Protein AF-A0AAW8AJI3-F1 (afdb_monomer_lite)

pLDDT: mean 93.91, std 4.71, range [70.06, 98.69]

Structure (mmCIF, N/CA/C/O backbone):
data_AF-A0AAW8AJI3-F1
#
_entry.id   AF-A0AAW8AJI3-F1
#
loop_
_atom_site.group_PDB
_atom_site.id
_atom_site.type_symbol
_atom_site.label_atom_id
_atom_site.label_alt_id
_atom_site.label_comp_id
_atom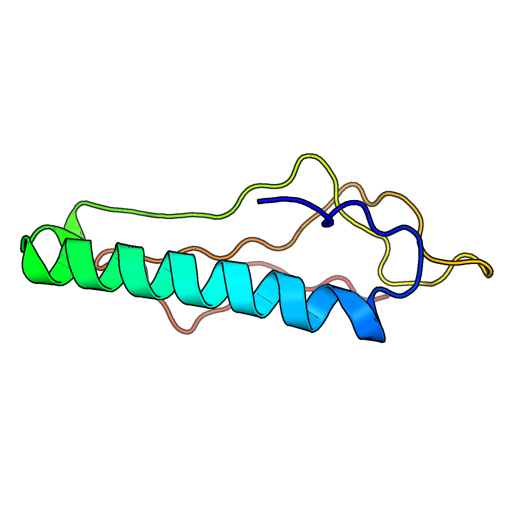_site.label_asym_id
_atom_site.label_entity_id
_atom_site.label_seq_id
_atom_site.pdbx_PDB_ins_code
_atom_site.Cartn_x
_atom_site.Cartn_y
_atom_site.Cartn_z
_atom_site.occupancy
_atom_site.B_iso_or_equiv
_atom_site.auth_seq_id
_atom_site.auth_comp_id
_atom_site.auth_asym_id
_atom_site.auth_atom_id
_atom_site.pdbx_PDB_model_num
ATOM 1 N N . ILE A 1 1 ? -5.053 8.682 -5.670 1.00 70.06 1 ILE A N 1
ATOM 2 C CA . ILE A 1 1 ? -3.656 8.197 -5.565 1.00 70.06 1 ILE A CA 1
ATOM 3 C C . ILE A 1 1 ? -3.291 7.546 -6.902 1.00 70.06 1 ILE A C 1
ATOM 5 O O . ILE A 1 1 ? -4.201 7.031 -7.540 1.00 70.06 1 ILE A O 1
ATOM 9 N N . GLY A 1 2 ? -2.046 7.621 -7.375 1.00 87.88 2 GLY A N 1
ATOM 10 C CA . GLY A 1 2 ? -1.652 7.091 -8.690 1.00 87.88 2 GLY A CA 1
ATOM 11 C C . GLY A 1 2 ? -0.141 6.868 -8.791 1.00 87.88 2 GLY A C 1
ATOM 12 O O . GLY A 1 2 ? 0.581 7.258 -7.879 1.00 87.88 2 GLY A O 1
ATOM 13 N N . GLY A 1 3 ? 0.316 6.243 -9.883 1.00 93.31 3 GLY A N 1
ATOM 14 C CA . GLY A 1 3 ? 1.739 5.960 -10.136 1.00 93.31 3 GLY A CA 1
ATOM 15 C C . GLY A 1 3 ? 2.203 4.531 -9.821 1.00 93.31 3 GLY A C 1
ATOM 16 O O . GLY A 1 3 ? 3.395 4.274 -9.865 1.00 93.31 3 GLY A O 1
ATOM 17 N N . PHE A 1 4 ? 1.292 3.604 -9.508 1.00 93.62 4 PHE A N 1
ATOM 18 C CA . PHE A 1 4 ? 1.633 2.232 -9.091 1.00 93.62 4 PHE A CA 1
ATOM 19 C C . PHE A 1 4 ? 1.901 1.261 -10.247 1.00 93.62 4 PHE A C 1
ATOM 21 O O . PHE A 1 4 ? 2.478 0.198 -10.027 1.00 93.62 4 PHE A O 1
ATOM 28 N N . ASP A 1 5 ? 1.507 1.618 -11.471 1.00 93.69 5 ASP A N 1
ATOM 29 C CA . ASP A 1 5 ? 1.781 0.820 -12.666 1.00 93.69 5 ASP A CA 1
ATOM 30 C C . ASP A 1 5 ? 3.211 1.067 -13.175 1.00 93.69 5 ASP A C 1
ATOM 32 O O . ASP A 1 5 ? 3.443 1.721 -14.190 1.00 93.69 5 ASP A O 1
ATOM 36 N N . LEU A 1 6 ? 4.189 0.605 -12.396 1.00 93.88 6 LEU A N 1
ATOM 37 C CA . LEU A 1 6 ? 5.605 0.728 -12.722 1.00 93.88 6 LEU A CA 1
ATOM 38 C C . LEU A 1 6 ? 6.078 -0.518 -13.469 1.00 93.88 6 LEU A C 1
ATOM 40 O O . LEU A 1 6 ? 6.095 -1.609 -12.899 1.00 93.88 6 LEU A O 1
ATOM 44 N N . HIS A 1 7 ? 6.498 -0.349 -14.723 1.00 95.69 7 HIS A N 1
ATOM 45 C CA . HIS A 1 7 ? 7.276 -1.368 -15.436 1.00 95.69 7 HIS A CA 1
ATOM 46 C C . HIS A 1 7 ? 8.727 -1.402 -14.937 1.00 95.69 7 HIS A C 1
ATOM 48 O O . HIS A 1 7 ? 9.265 -2.471 -14.639 1.00 95.69 7 HIS A O 1
ATOM 54 N N . ASP A 1 8 ? 9.284 -0.201 -14.752 1.00 95.50 8 ASP A N 1
ATOM 55 C CA . ASP A 1 8 ? 10.665 0.085 -14.381 1.00 95.50 8 ASP A CA 1
ATOM 56 C C . ASP A 1 8 ? 10.769 0.901 -13.103 1.00 95.50 8 ASP A C 1
ATOM 58 O O . ASP A 1 8 ? 9.791 1.454 -12.601 1.00 95.50 8 ASP A O 1
ATOM 62 N N . ASN A 1 9 ? 12.000 1.044 -12.607 1.00 93.94 9 ASN A N 1
ATOM 63 C CA . ASN A 1 9 ? 12.320 1.940 -11.497 1.00 93.94 9 ASN A CA 1
ATOM 64 C C . ASN A 1 9 ? 11.554 1.610 -10.202 1.00 93.94 9 ASN A C 1
ATOM 66 O O . ASN A 1 9 ? 11.426 2.467 -9.327 1.00 93.9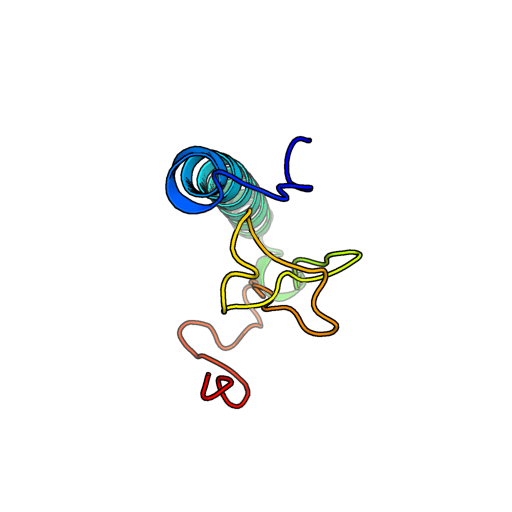4 9 ASN A O 1
ATOM 70 N N . LEU A 1 10 ? 11.081 0.365 -10.035 1.00 92.38 10 LEU A N 1
ATOM 71 C CA . LEU A 1 10 ? 10.364 -0.057 -8.828 1.00 92.38 10 LEU A CA 1
ATOM 72 C C . LEU A 1 10 ? 11.188 0.238 -7.568 1.00 92.38 10 LEU A C 1
ATOM 74 O O . LEU A 1 10 ? 10.656 0.758 -6.597 1.00 92.38 10 LEU A O 1
ATOM 78 N N . VAL A 1 11 ? 12.496 -0.025 -7.592 1.00 91.75 11 VAL A N 1
ATOM 79 C CA . VAL A 1 11 ? 13.377 0.186 -6.430 1.00 91.75 11 VAL A CA 1
ATOM 80 C C . VAL A 1 11 ? 13.471 1.661 -6.024 1.00 91.75 11 VAL A C 1
ATOM 82 O O . VAL A 1 11 ? 13.615 1.955 -4.841 1.00 91.75 11 VAL A O 1
ATOM 85 N N . THR A 1 12 ? 13.380 2.597 -6.972 1.00 95.75 12 THR A N 1
ATOM 86 C CA . THR A 1 12 ? 13.554 4.031 -6.695 1.00 95.75 12 THR A CA 1
ATOM 87 C C . THR A 1 12 ? 12.231 4.755 -6.462 1.00 95.75 12 THR A C 1
ATOM 89 O O . THR A 1 12 ? 12.174 5.645 -5.617 1.00 95.75 12 THR A O 1
ATOM 92 N N . GLN A 1 13 ? 11.161 4.379 -7.167 1.00 96.06 13 GLN A N 1
ATOM 93 C CA . GLN A 1 13 ? 9.872 5.079 -7.111 1.00 96.06 13 GLN A CA 1
ATOM 94 C C . GLN A 1 13 ? 8.867 4.415 -6.164 1.00 96.06 13 GLN A C 1
ATOM 96 O O . GLN A 1 13 ? 8.150 5.102 -5.434 1.00 96.06 13 GLN A O 1
ATOM 101 N N . HIS A 1 14 ? 8.823 3.080 -6.131 1.00 94.50 14 HIS A N 1
ATOM 102 C CA . HIS A 1 14 ? 7.808 2.352 -5.371 1.00 94.50 14 HIS A CA 1
ATOM 103 C C . HIS A 1 14 ? 7.879 2.581 -3.849 1.00 94.50 14 HIS A C 1
ATOM 105 O O . HIS A 1 14 ? 6.811 2.672 -3.243 1.00 94.50 14 HIS A O 1
ATOM 111 N N . PRO A 1 15 ? 9.057 2.762 -3.205 1.00 96.38 15 PRO A N 1
ATOM 112 C CA . PRO A 1 15 ? 9.111 3.059 -1.774 1.00 96.38 15 PRO A CA 1
ATOM 113 C C . PRO A 1 15 ? 8.304 4.299 -1.378 1.00 96.38 15 PRO A C 1
ATOM 115 O O . PRO A 1 15 ? 7.565 4.253 -0.401 1.00 96.38 15 PRO A O 1
ATOM 118 N N . GLY A 1 16 ? 8.376 5.385 -2.158 1.00 97.25 16 GLY A N 1
ATOM 119 C CA . GLY A 1 16 ? 7.610 6.604 -1.876 1.00 97.25 16 GLY A CA 1
ATOM 120 C C . GLY A 1 16 ? 6.099 6.391 -1.997 1.00 97.25 16 GLY A C 1
ATOM 121 O O . GLY A 1 16 ? 5.327 6.880 -1.172 1.00 97.25 16 GLY A O 1
ATOM 122 N N . LEU A 1 17 ? 5.676 5.603 -2.987 1.00 96.06 17 LEU A N 1
ATOM 123 C CA . LEU A 1 17 ? 4.272 5.236 -3.171 1.00 96.06 17 LEU A CA 1
ATOM 124 C C . LEU A 1 17 ? 3.759 4.357 -2.021 1.00 96.06 17 LEU A C 1
ATOM 126 O O . LEU A 1 17 ? 2.656 4.579 -1.522 1.00 96.06 17 LEU A O 1
ATOM 130 N N . LEU A 1 18 ? 4.564 3.393 -1.563 1.00 95.62 18 LEU A N 1
ATOM 131 C CA . LEU A 1 18 ? 4.224 2.540 -0.423 1.00 95.62 18 LEU A CA 1
ATOM 132 C C . LEU A 1 18 ? 4.190 3.320 0.895 1.00 95.62 18 LEU A C 1
ATOM 134 O O . LEU A 1 18 ? 3.332 3.029 1.724 1.00 95.62 18 LEU A O 1
ATOM 138 N N . THR A 1 19 ? 5.031 4.343 1.075 1.00 96.94 19 THR A N 1
ATOM 139 C CA . THR A 1 19 ? 4.917 5.272 2.212 1.00 96.94 19 THR A CA 1
ATOM 140 C C . THR A 1 19 ? 3.574 5.998 2.199 1.00 96.94 19 THR A C 1
ATOM 142 O O . THR A 1 19 ? 2.892 6.031 3.217 1.00 96.94 19 THR A O 1
ATOM 145 N N . ALA A 1 20 ? 3.124 6.498 1.044 1.00 96.50 20 ALA A N 1
ATOM 146 C CA . ALA A 1 20 ? 1.814 7.146 0.950 1.00 96.50 20 ALA A CA 1
ATOM 147 C C . ALA A 1 20 ? 0.656 6.185 1.294 1.00 96.50 20 ALA A C 1
ATOM 149 O O . ALA A 1 20 ? -0.305 6.582 1.955 1.00 96.50 20 ALA A O 1
ATOM 150 N N . VAL A 1 21 ? 0.750 4.913 0.883 1.00 95.75 21 VAL A N 1
ATOM 151 C CA . VAL A 1 21 ? -0.212 3.869 1.280 1.00 95.75 21 VAL A CA 1
ATOM 152 C C . VAL A 1 21 ? -0.143 3.606 2.786 1.00 95.75 21 VAL A C 1
ATOM 154 O O . VAL A 1 21 ? -1.185 3.551 3.435 1.00 95.75 21 VAL A O 1
ATOM 157 N N . ASN A 1 22 ? 1.059 3.478 3.352 1.00 96.62 22 ASN A N 1
ATOM 158 C CA . ASN A 1 22 ? 1.271 3.289 4.785 1.00 96.62 22 ASN A CA 1
ATOM 159 C C . ASN A 1 22 ? 0.620 4.407 5.605 1.00 96.62 22 ASN A C 1
ATOM 161 O O . ASN A 1 22 ? -0.146 4.122 6.523 1.00 96.62 22 ASN A O 1
ATOM 165 N N . ASP A 1 23 ? 0.877 5.663 5.250 1.00 97.38 23 ASP A N 1
ATOM 166 C CA . ASP A 1 23 ? 0.387 6.817 6.000 1.00 97.38 23 ASP A CA 1
ATOM 167 C C . ASP A 1 23 ? -1.144 6.902 5.947 1.00 97.38 23 ASP A C 1
ATOM 169 O O . ASP A 1 23 ? -1.795 7.159 6.964 1.00 97.38 23 ASP A O 1
ATOM 173 N N . ALA A 1 24 ? -1.739 6.596 4.788 1.00 96.75 24 ALA A N 1
ATOM 174 C CA . ALA A 1 24 ? -3.188 6.521 4.635 1.00 96.75 24 ALA A CA 1
ATOM 175 C C . ALA A 1 24 ? -3.807 5.394 5.481 1.00 96.75 24 ALA A C 1
ATOM 177 O O . ALA A 1 24 ? -4.804 5.619 6.169 1.00 96.75 24 ALA A O 1
ATOM 178 N N . LEU A 1 25 ? -3.215 4.193 5.471 1.00 97.25 25 LEU A N 1
ATOM 179 C CA . LEU A 1 25 ? -3.694 3.059 6.269 1.00 97.25 25 LEU A CA 1
ATOM 180 C C . LEU A 1 25 ? -3.558 3.326 7.773 1.00 97.25 25 LEU A C 1
ATOM 182 O O . LEU A 1 25 ? -4.479 3.030 8.533 1.00 97.25 25 LEU A O 1
ATOM 186 N N . ALA A 1 26 ? -2.437 3.912 8.199 1.00 97.31 26 ALA A N 1
ATOM 187 C CA . ALA A 1 26 ? -2.192 4.275 9.590 1.00 97.31 26 ALA A CA 1
ATOM 188 C C . ALA A 1 26 ? -3.192 5.333 10.077 1.00 97.31 26 ALA A C 1
ATOM 190 O O . ALA A 1 26 ? -3.787 5.171 11.143 1.00 97.31 26 ALA A O 1
ATOM 191 N N . SER A 1 27 ? -3.426 6.377 9.275 1.00 98.31 27 SER A N 1
ATOM 192 C CA . SER A 1 27 ? -4.413 7.416 9.576 1.00 98.31 27 SER A CA 1
ATOM 193 C C . SER A 1 27 ? -5.830 6.844 9.667 1.00 98.31 27 SER A C 1
ATOM 195 O O . SER A 1 27 ? -6.536 7.110 10.640 1.00 98.31 27 SER A O 1
ATOM 197 N N . PHE A 1 28 ? -6.228 6.000 8.710 1.00 97.81 28 PHE A N 1
ATOM 198 C CA . PHE A 1 28 ? -7.540 5.358 8.735 1.00 97.81 28 PHE A CA 1
ATOM 199 C C . PHE A 1 28 ? -7.717 4.474 9.973 1.00 97.81 28 PHE A C 1
ATOM 201 O O . PHE A 1 28 ? -8.727 4.576 10.667 1.00 97.81 28 PHE A O 1
ATOM 208 N N . TYR A 1 29 ? -6.719 3.653 10.306 1.00 98.00 29 TYR A N 1
ATOM 209 C CA . TYR A 1 29 ? -6.765 2.825 11.506 1.00 98.00 29 TYR A CA 1
ATOM 210 C C . TYR A 1 29 ? -6.886 3.662 12.783 1.00 98.00 29 TYR A C 1
ATOM 212 O O . TYR A 1 29 ? -7.744 3.366 13.615 1.00 98.00 29 TYR A O 1
ATOM 220 N N . ALA A 1 30 ? -6.092 4.729 12.920 1.00 98.56 30 ALA A N 1
ATOM 221 C CA . ALA A 1 30 ? -6.171 5.635 14.064 1.00 98.56 30 ALA A CA 1
ATOM 222 C C . ALA A 1 30 ? -7.584 6.220 14.232 1.00 98.56 30 ALA A C 1
ATOM 224 O O . ALA A 1 30 ? -8.111 6.220 15.342 1.00 98.56 30 ALA A O 1
ATOM 225 N N . ALA A 1 31 ? -8.241 6.602 13.133 1.00 98.69 31 ALA A N 1
ATOM 226 C CA . ALA A 1 31 ? -9.628 7.061 13.169 1.00 98.69 31 ALA A CA 1
ATOM 227 C C . ALA A 1 31 ? -10.598 5.967 13.656 1.00 98.69 31 ALA A C 1
ATOM 229 O O . ALA A 1 31 ? -11.491 6.240 14.455 1.00 98.69 31 ALA A O 1
ATOM 230 N N . THR A 1 32 ? -10.419 4.703 13.244 1.00 98.50 32 THR A N 1
ATOM 231 C CA . THR A 1 32 ? -11.260 3.605 13.767 1.00 98.50 32 THR A CA 1
ATOM 232 C C . THR A 1 32 ? -11.073 3.379 15.269 1.00 98.50 32 THR A C 1
ATOM 234 O O . THR A 1 32 ? -12.024 2.998 15.954 1.00 98.50 32 THR A O 1
ATOM 237 N N . VAL A 1 33 ? -9.864 3.622 15.790 1.00 98.44 33 VAL A N 1
ATOM 238 C CA . VAL A 1 33 ? -9.562 3.556 17.226 1.00 98.44 33 VAL A CA 1
ATOM 239 C C . VAL A 1 33 ? -10.236 4.710 17.963 1.00 98.44 33 VAL A C 1
ATOM 241 O O . VAL A 1 33 ? -10.911 4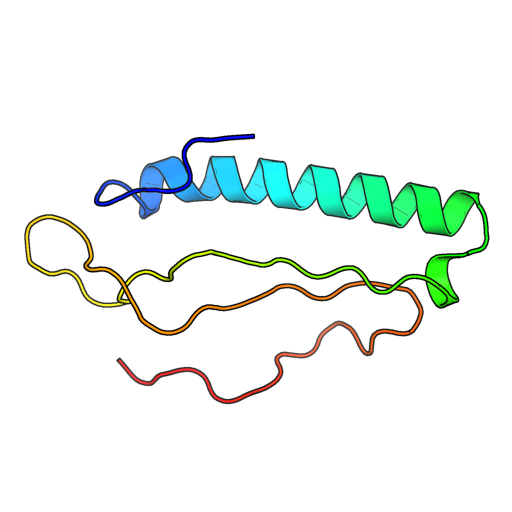.463 18.959 1.00 98.44 33 VAL A O 1
ATOM 244 N N . GLU A 1 34 ? -10.114 5.938 17.456 1.00 98.69 34 GLU A N 1
ATOM 245 C CA . GLU A 1 34 ? -10.752 7.135 18.023 1.00 98.69 34 GLU A CA 1
ATOM 246 C C . GLU A 1 34 ? -12.277 6.989 18.113 1.00 98.69 34 GLU A C 1
ATOM 248 O O . GLU A 1 34 ? -12.883 7.309 19.132 1.00 98.69 34 GLU A O 1
ATOM 253 N N . LEU A 1 35 ? -12.893 6.418 17.076 1.00 98.56 35 LEU A N 1
ATOM 254 C CA . LEU A 1 35 ? -14.330 6.147 17.031 1.00 98.56 35 LEU A CA 1
ATOM 255 C C . LEU A 1 35 ? -14.762 4.942 17.888 1.00 98.56 35 LEU A C 1
ATOM 257 O O . LEU A 1 35 ? -15.956 4.666 17.993 1.00 98.56 35 LEU A O 1
ATOM 261 N N . GLY A 1 36 ? -13.826 4.188 18.475 1.00 98.44 36 GLY A N 1
ATOM 262 C CA . GLY A 1 36 ? -14.124 2.998 19.279 1.00 98.44 36 GLY A CA 1
ATOM 263 C C . GLY A 1 36 ? -14.613 1.786 18.472 1.00 98.44 36 GLY A C 1
ATOM 264 O O . GLY A 1 36 ? -15.177 0.854 19.045 1.00 98.44 36 GLY A O 1
ATOM 265 N N . VAL A 1 37 ? -14.394 1.767 17.152 1.00 98.50 37 VAL A N 1
ATOM 266 C CA . VAL A 1 37 ? -14.885 0.720 16.230 1.00 98.50 37 VAL A CA 1
ATOM 267 C C . VAL A 1 37 ? -13.772 -0.125 15.609 1.00 98.50 37 VAL A C 1
ATOM 269 O O . VAL A 1 37 ? -14.045 -0.955 14.749 1.00 98.50 37 VAL A O 1
ATOM 272 N N . ALA A 1 38 ? -12.518 0.023 16.042 1.00 98.00 38 ALA A N 1
ATOM 273 C CA . ALA A 1 38 ? -11.376 -0.700 15.467 1.00 98.00 38 ALA A CA 1
ATOM 274 C C . ALA A 1 38 ? -11.565 -2.231 15.399 1.00 98.00 38 ALA A C 1
ATOM 276 O O . ALA A 1 38 ? -11.117 -2.866 14.448 1.00 98.00 38 ALA A O 1
ATOM 277 N N . ASN A 1 39 ? -12.275 -2.833 16.362 1.00 98.06 39 ASN A N 1
ATOM 278 C CA . ASN A 1 39 ? -12.572 -4.277 16.379 1.00 98.06 39 ASN A CA 1
ATOM 279 C C . ASN A 1 39 ? -13.674 -4.706 15.391 1.00 98.06 39 ASN A C 1
ATOM 281 O O . ASN A 1 39 ? -13.920 -5.896 15.230 1.00 98.06 39 ASN A O 1
ATOM 285 N N . GLN A 1 40 ? -14.355 -3.754 14.756 1.00 98.19 40 GLN A N 1
ATOM 286 C CA . GLN A 1 40 ? -15.466 -3.980 13.824 1.00 98.19 40 GLN A CA 1
ATOM 287 C C . GLN A 1 40 ? -15.051 -3.728 12.368 1.00 98.19 40 GLN A C 1
ATOM 289 O O . GLN A 1 40 ? -15.831 -3.979 11.453 1.00 98.19 40 GLN A O 1
ATOM 294 N N . VAL A 1 41 ? -13.829 -3.239 12.142 1.00 97.38 41 VAL A N 1
ATOM 295 C CA . VAL A 1 41 ? -13.317 -2.887 10.816 1.00 97.38 41 VAL A CA 1
ATOM 296 C C . VAL A 1 41 ? -12.139 -3.789 10.466 1.00 97.38 41 VAL A C 1
ATOM 298 O O . VAL A 1 41 ? -11.171 -3.894 11.216 1.00 97.38 41 VAL A O 1
ATOM 301 N N . THR A 1 42 ? -12.213 -4.421 9.294 1.00 97.12 42 THR A N 1
ATOM 302 C CA . THR A 1 42 ? -11.084 -5.111 8.659 1.00 97.12 42 THR A CA 1
ATOM 303 C C . THR A 1 42 ? -10.760 -4.390 7.361 1.00 97.12 42 THR A C 1
ATOM 305 O O . THR A 1 42 ? -11.580 -4.361 6.447 1.00 97.12 42 THR A O 1
ATOM 308 N N . THR A 1 43 ? -9.571 -3.803 7.283 1.00 97.12 43 THR A N 1
ATOM 309 C CA . THR A 1 43 ? -9.074 -3.124 6.081 1.00 97.12 43 THR A CA 1
ATOM 310 C C . THR A 1 43 ? -8.076 -4.027 5.382 1.00 97.12 43 THR A C 1
ATOM 312 O O . THR A 1 43 ? -7.262 -4.673 6.044 1.00 97.12 43 THR A O 1
ATOM 315 N N . PHE A 1 44 ? -8.102 -4.054 4.055 1.00 96.44 44 PHE A N 1
ATOM 316 C CA . PHE A 1 44 ? -7.130 -4.782 3.253 1.00 96.44 44 PHE A CA 1
ATOM 317 C C . PHE A 1 44 ? -6.771 -3.999 1.990 1.00 96.44 44 PHE A C 1
ATOM 319 O O . PHE A 1 44 ? -7.573 -3.204 1.500 1.00 96.44 44 PHE A O 1
ATOM 326 N N . THR A 1 45 ? -5.568 -4.217 1.462 1.00 95.38 45 THR A N 1
ATOM 327 C CA . THR A 1 45 ? -5.193 -3.705 0.138 1.00 95.38 45 THR A CA 1
ATOM 328 C C . THR A 1 45 ? -5.650 -4.663 -0.959 1.00 95.38 45 THR A C 1
ATOM 330 O O . THR A 1 45 ? -5.723 -5.871 -0.753 1.00 95.38 45 THR A O 1
ATOM 333 N N . ALA A 1 46 ? -5.913 -4.130 -2.149 1.00 92.69 46 ALA A N 1
ATOM 334 C CA . ALA A 1 46 ? -6.177 -4.890 -3.366 1.00 92.69 46 ALA A CA 1
ATOM 335 C C . ALA A 1 46 ? -5.373 -4.275 -4.521 1.00 92.69 46 ALA A C 1
ATOM 337 O O . ALA A 1 46 ? -5.004 -3.103 -4.456 1.00 92.69 46 ALA A O 1
ATOM 338 N N . SER A 1 47 ? -5.069 -5.076 -5.540 1.00 91.94 47 SER A N 1
ATOM 339 C CA . SER A 1 47 ? -4.334 -4.650 -6.735 1.00 91.94 47 SER A CA 1
ATOM 340 C C . SER A 1 47 ? -4.897 -5.375 -7.950 1.00 91.94 47 SER A C 1
ATOM 342 O O . SER A 1 47 ? -5.201 -6.563 -7.844 1.00 91.94 47 SER A O 1
ATOM 344 N N . ASP A 1 48 ? -4.999 -4.684 -9.084 1.00 91.12 48 ASP A N 1
ATOM 345 C CA . ASP A 1 48 ? -5.520 -5.259 -10.330 1.00 91.12 48 ASP A CA 1
ATOM 346 C C . ASP A 1 48 ? -4.562 -6.306 -10.927 1.00 91.12 48 ASP A C 1
ATOM 348 O O . ASP A 1 48 ? -4.995 -7.284 -11.532 1.00 91.12 48 ASP A O 1
ATOM 352 N N . PHE A 1 49 ? -3.254 -6.126 -10.724 1.00 92.94 49 PHE A N 1
ATOM 353 C CA . PHE A 1 49 ? -2.204 -7.068 -11.115 1.00 92.94 49 PHE A CA 1
ATOM 354 C C . PHE A 1 49 ? -1.011 -6.993 -10.149 1.00 92.94 49 PHE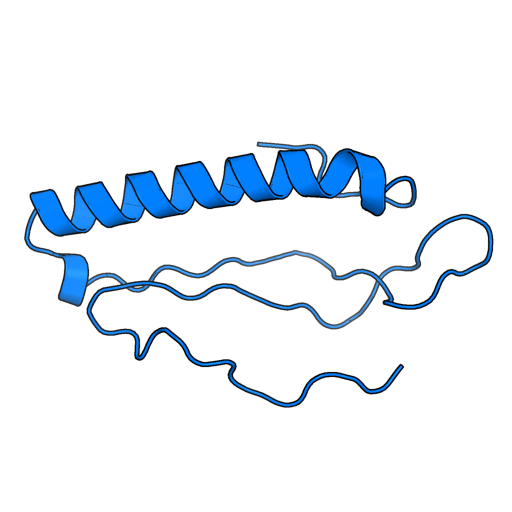 A C 1
ATOM 356 O O . PHE A 1 49 ? -0.897 -6.063 -9.342 1.00 92.94 49 PHE A O 1
ATOM 363 N N . GLY A 1 50 ? -0.134 -7.996 -10.205 1.00 92.25 50 GLY A N 1
ATOM 364 C CA . GLY A 1 50 ? 1.160 -7.996 -9.520 1.00 92.25 50 GLY A CA 1
ATOM 365 C C . GLY A 1 50 ? 2.313 -7.747 -10.491 1.00 92.25 50 GLY A C 1
ATOM 366 O O . GLY A 1 50 ? 2.113 -7.627 -11.696 1.00 92.25 50 GLY A O 1
ATOM 367 N N . ARG A 1 51 ? 3.548 -7.725 -9.991 1.00 93.00 51 ARG A N 1
ATOM 368 C CA . ARG A 1 51 ? 4.763 -7.710 -10.822 1.00 93.00 51 ARG A CA 1
ATOM 369 C C . ARG A 1 51 ? 5.597 -8.955 -10.547 1.00 93.00 51 ARG A C 1
ATOM 371 O O . ARG A 1 51 ? 5.579 -9.470 -9.427 1.00 93.00 51 ARG A O 1
ATOM 378 N N . THR A 1 52 ? 6.294 -9.465 -11.559 1.00 92.25 52 THR A N 1
ATOM 379 C CA . THR A 1 52 ? 7.246 -10.564 -11.356 1.00 92.25 52 THR A CA 1
ATOM 380 C C . THR A 1 52 ? 8.379 -10.115 -10.441 1.00 92.25 52 THR A C 1
ATOM 382 O O . THR A 1 52 ? 8.816 -8.968 -10.483 1.00 92.25 52 THR A O 1
ATOM 385 N N . LEU A 1 53 ? 8.873 -11.031 -9.608 1.00 89.44 53 LEU A N 1
ATOM 386 C CA . LEU A 1 53 ? 10.006 -10.741 -8.725 1.00 89.44 53 LEU A CA 1
ATOM 387 C C . LEU A 1 53 ? 11.342 -10.708 -9.482 1.00 89.44 53 LEU A C 1
ATOM 389 O O . LEU A 1 53 ? 12.278 -10.034 -9.060 1.00 89.44 53 LEU A O 1
ATOM 393 N N . THR A 1 54 ? 11.432 -11.430 -10.598 1.00 90.69 54 THR A N 1
ATOM 394 C CA . THR A 1 54 ? 12.587 -11.425 -11.497 1.00 90.69 54 THR A CA 1
ATOM 395 C C . THR A 1 54 ? 12.449 -10.333 -12.551 1.00 90.69 54 THR A C 1
ATOM 397 O O . THR A 1 54 ? 11.339 -10.029 -12.999 1.00 90.69 54 THR A O 1
ATOM 400 N N . SER A 1 55 ? 13.587 -9.789 -12.983 1.00 92.38 55 SER A N 1
ATOM 401 C CA . SER A 1 55 ? 13.631 -8.858 -14.109 1.00 92.38 55 SER A CA 1
ATOM 402 C C . SER A 1 55 ? 13.520 -9.590 -15.447 1.00 92.38 55 SER A C 1
ATOM 404 O O . SER A 1 55 ? 14.013 -10.710 -15.585 1.00 92.38 55 SER A O 1
ATOM 406 N N . ASN A 1 56 ? 12.918 -8.929 -16.435 1.00 94.56 56 ASN A N 1
ATOM 407 C CA . ASN A 1 56 ? 12.875 -9.372 -17.830 1.00 94.56 56 ASN A CA 1
ATOM 408 C C . ASN A 1 56 ? 14.002 -8.752 -18.698 1.00 94.56 56 ASN A C 1
ATOM 410 O O . ASN A 1 56 ? 14.049 -8.996 -19.901 1.00 94.56 56 ASN A O 1
ATOM 414 N N . GLY A 1 57 ? 14.914 -7.972 -18.099 1.00 95.12 57 GLY A N 1
ATOM 415 C CA . GLY A 1 57 ? 16.015 -7.272 -18.776 1.00 95.12 57 GLY A CA 1
ATOM 416 C C . GLY A 1 57 ? 15.768 -5.781 -19.047 1.00 95.12 57 GLY A C 1
ATOM 417 O O . GLY A 1 57 ? 16.738 -5.054 -19.235 1.00 95.12 57 GLY A O 1
ATOM 418 N N . ASP A 1 58 ? 14.513 -5.331 -18.999 1.00 94.12 58 ASP A N 1
ATOM 419 C CA . ASP A 1 58 ? 14.077 -3.937 -19.208 1.00 94.12 58 ASP A CA 1
ATOM 420 C C . ASP A 1 58 ? 12.946 -3.574 -18.225 1.00 94.12 58 ASP A C 1
ATOM 422 O O . ASP A 1 58 ? 11.986 -2.911 -18.584 1.00 94.12 58 ASP A O 1
ATOM 426 N N . GLY A 1 59 ? 12.999 -4.134 -17.007 1.00 94.88 59 GLY A N 1
ATOM 427 C CA . GLY A 1 59 ? 11.962 -3.957 -15.986 1.00 94.88 59 GLY A CA 1
ATOM 428 C C . GLY A 1 59 ? 11.421 -5.270 -15.421 1.00 94.88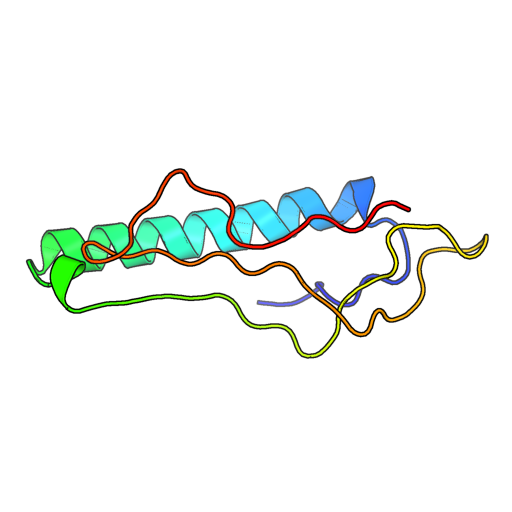 59 GLY A C 1
ATOM 429 O O . GLY A 1 59 ? 12.186 -6.207 -15.152 1.00 94.88 59 GLY A O 1
ATOM 430 N N . SER A 1 60 ? 10.103 -5.313 -15.185 1.00 94.94 60 SER A N 1
ATOM 431 C CA . SER A 1 60 ? 9.363 -6.475 -14.664 1.00 94.94 60 SER A CA 1
ATOM 432 C C . SER A 1 60 ? 8.036 -6.710 -15.396 1.00 94.94 60 SER A C 1
ATOM 434 O O . SER A 1 60 ? 7.305 -5.769 -15.734 1.00 94.94 60 SER A O 1
ATOM 436 N N . ASP A 1 61 ? 7.690 -7.981 -15.597 1.00 95.44 61 ASP A N 1
ATOM 437 C CA . ASP A 1 61 ? 6.443 -8.381 -16.250 1.00 95.44 61 ASP A CA 1
ATOM 438 C C . ASP A 1 61 ? 5.245 -8.271 -15.297 1.00 95.44 61 ASP A C 1
ATOM 440 O O . ASP A 1 61 ? 5.389 -8.146 -14.075 1.00 95.44 61 ASP A O 1
ATOM 444 N N . HIS A 1 62 ? 4.033 -8.355 -15.852 1.00 94.50 62 HIS A N 1
ATOM 445 C CA . HIS A 1 62 ? 2.824 -8.533 -15.048 1.00 94.50 62 HIS A CA 1
ATOM 446 C C . HIS A 1 62 ? 2.824 -9.920 -14.395 1.00 94.50 62 HIS A C 1
ATOM 448 O O . HIS A 1 62 ? 2.914 -10.956 -15.052 1.00 94.50 62 HIS A O 1
ATOM 454 N N . GLY A 1 63 ? 2.710 -9.922 -13.073 1.00 90.81 63 GLY A N 1
ATOM 455 C CA . GLY A 1 63 ? 2.533 -11.096 -12.239 1.00 90.81 63 GLY A CA 1
ATOM 456 C C . GLY A 1 63 ? 1.056 -11.378 -11.972 1.00 90.81 63 GLY A C 1
ATOM 457 O O . GLY A 1 63 ? 0.226 -10.475 -11.872 1.00 90.81 63 GLY A O 1
ATOM 458 N N . TRP A 1 64 ? 0.748 -12.660 -11.802 1.00 87.19 64 TRP A N 1
ATOM 459 C CA . TRP A 1 64 ? -0.601 -13.161 -11.516 1.00 87.19 64 TRP A CA 1
ATOM 460 C C . TRP A 1 64 ? -0.920 -13.204 -10.014 1.00 87.19 64 TRP A C 1
ATOM 462 O O . TRP A 1 64 ? -2.055 -13.470 -9.630 1.00 87.19 64 TRP A O 1
ATOM 472 N N . GLY A 1 65 ? 0.086 -12.986 -9.162 1.00 87.25 65 GLY A N 1
ATOM 473 C CA . GLY A 1 65 ? -0.039 -12.990 -7.708 1.00 87.25 65 GLY A CA 1
ATOM 474 C C . GLY A 1 65 ? 0.469 -11.692 -7.092 1.00 87.25 65 GLY A C 1
ATOM 475 O O . GLY A 1 65 ? 1.347 -11.036 -7.651 1.00 87.25 65 GLY A O 1
ATOM 476 N N . SER A 1 66 ? -0.074 -11.365 -5.921 1.00 90.06 66 SER A N 1
ATOM 477 C CA . SER A 1 66 ? 0.235 -10.149 -5.168 1.00 90.06 66 SER A CA 1
ATOM 478 C C . SER A 1 66 ? 0.355 -10.443 -3.672 1.00 90.06 66 SER A C 1
ATOM 480 O O . SER A 1 66 ? -0.132 -11.460 -3.173 1.00 90.06 66 SER A O 1
ATOM 482 N N . HIS A 1 67 ? 0.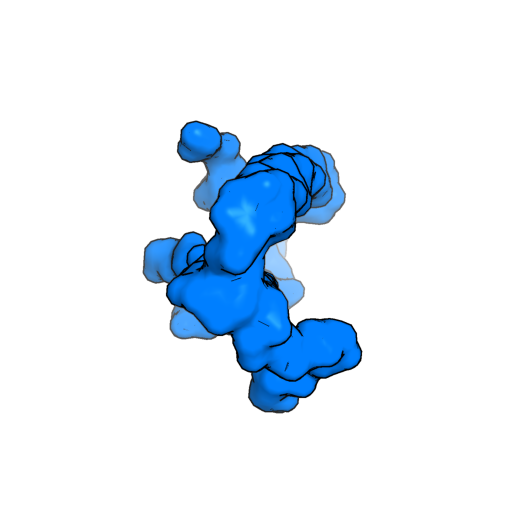993 -9.524 -2.948 1.00 91.19 67 HIS A N 1
ATOM 483 C CA . HIS A 1 67 ? 0.970 -9.481 -1.490 1.00 91.19 67 HIS A CA 1
ATOM 484 C C . HIS A 1 67 ? 0.051 -8.350 -1.037 1.00 91.19 67 HIS A C 1
ATOM 486 O O . HIS A 1 67 ? 0.120 -7.239 -1.562 1.00 91.19 67 HIS A O 1
ATOM 492 N N . HIS A 1 68 ? -0.797 -8.635 -0.053 1.00 93.94 68 HIS A N 1
ATOM 493 C CA . HIS A 1 68 ? -1.755 -7.674 0.476 1.00 93.94 68 HIS A CA 1
ATOM 494 C C . HIS A 1 68 ? -1.526 -7.459 1.965 1.00 93.94 68 HIS A C 1
ATOM 496 O O . HIS A 1 68 ? -1.220 -8.398 2.703 1.00 93.94 68 HIS A O 1
ATOM 502 N N . PHE A 1 69 ? -1.692 -6.217 2.405 1.00 94.88 69 PHE A N 1
ATOM 503 C CA . PHE A 1 69 ? -1.692 -5.878 3.821 1.00 94.88 69 PHE A CA 1
ATOM 504 C C . PHE A 1 69 ? -3.118 -5.966 4.341 1.00 94.88 69 PHE A C 1
ATOM 506 O O . PHE A 1 69 ? -4.042 -5.499 3.679 1.00 94.88 69 PHE A O 1
ATOM 513 N N . VAL A 1 70 ? -3.285 -6.548 5.526 1.00 96.38 70 VAL A N 1
ATOM 514 C CA . VAL A 1 70 ? -4.569 -6.652 6.226 1.00 96.38 70 VAL A CA 1
ATOM 515 C C . VAL A 1 70 ? -4.380 -6.086 7.629 1.00 96.38 70 VAL A C 1
ATOM 517 O O . VAL A 1 70 ? -3.433 -6.462 8.320 1.00 96.38 70 VAL A O 1
ATOM 520 N N . LEU A 1 71 ? -5.258 -5.175 8.049 1.00 96.31 71 LEU A N 1
ATOM 521 C CA . LEU A 1 71 ? -5.185 -4.493 9.341 1.00 96.31 71 LEU A CA 1
ATOM 522 C C . LEU A 1 71 ? -6.573 -4.286 9.969 1.00 96.31 71 LEU A C 1
ATOM 524 O O . LEU A 1 71 ? -7.586 -4.231 9.272 1.00 96.31 71 LEU A O 1
ATOM 528 N N . GLY A 1 72 ? -6.615 -4.153 11.292 1.00 96.38 72 GLY A N 1
ATOM 529 C CA . GLY A 1 72 ? -7.841 -3.958 12.069 1.00 96.38 72 GLY A CA 1
ATOM 530 C C . GLY A 1 72 ? -7.723 -4.571 13.461 1.00 96.38 72 GLY A C 1
ATOM 531 O O . GLY A 1 72 ? -6.867 -5.423 13.692 1.00 96.38 72 GLY A O 1
ATOM 532 N N . GLY A 1 73 ? -8.587 -4.167 14.394 1.00 96.31 73 GLY A N 1
ATOM 533 C CA . GLY A 1 73 ? -8.533 -4.639 15.785 1.00 96.31 73 GLY A CA 1
ATOM 534 C C . GLY A 1 73 ? -8.858 -6.130 15.944 1.00 96.31 73 GLY A C 1
ATOM 535 O O . GLY A 1 73 ? -8.356 -6.786 16.851 1.00 96.31 73 GLY A O 1
ATOM 536 N N . ALA A 1 74 ? -9.632 -6.695 15.012 1.00 94.44 74 ALA A N 1
ATOM 537 C CA . ALA A 1 74 ? -9.919 -8.130 14.958 1.00 94.44 74 ALA A CA 1
ATOM 538 C C . ALA A 1 74 ? -8.846 -8.950 14.210 1.00 94.44 74 ALA A C 1
ATOM 540 O O . ALA A 1 74 ? -8.916 -10.181 14.178 1.00 94.44 74 ALA A O 1
ATOM 541 N N . VAL A 1 75 ? -7.860 -8.298 13.582 1.00 94.88 75 VAL A N 1
ATOM 542 C CA . VAL A 1 75 ? -6.838 -8.973 12.775 1.00 94.88 75 VAL A CA 1
ATOM 543 C C . VAL A 1 75 ? -5.714 -9.475 13.676 1.00 94.88 75 VAL A C 1
ATOM 545 O O . VAL A 1 75 ? -5.156 -8.737 14.486 1.00 94.88 75 VAL A O 1
ATOM 548 N N . ARG A 1 76 ? -5.313 -10.737 13.489 1.00 93.88 76 ARG A N 1
ATOM 549 C CA . ARG A 1 76 ? -4.113 -11.314 14.116 1.00 93.88 76 ARG A CA 1
ATOM 550 C C . ARG A 1 76 ? -2.854 -10.775 13.427 1.00 93.88 76 ARG A C 1
ATOM 552 O O . ARG A 1 76 ? -2.250 -11.458 12.601 1.00 93.88 76 ARG A O 1
ATOM 559 N N . GLY A 1 77 ? -2.525 -9.520 13.728 1.00 92.88 77 GLY A N 1
ATOM 560 C CA . GLY A 1 77 ? -1.395 -8.793 13.152 1.00 92.88 77 GLY A CA 1
ATOM 561 C C . GLY A 1 77 ? -0.026 -9.361 13.542 1.00 92.88 77 GLY A C 1
ATOM 562 O O . GLY A 1 77 ? 0.085 -10.281 14.351 1.00 92.88 77 GLY A O 1
ATOM 563 N N . GLY A 1 78 ? 1.032 -8.806 12.944 1.00 93.31 78 GLY A N 1
ATOM 564 C CA . GLY A 1 78 ? 2.414 -9.247 13.181 1.00 93.31 78 GLY A CA 1
ATOM 565 C C . GLY A 1 78 ? 2.747 -10.617 12.579 1.00 93.31 78 GLY A C 1
ATOM 566 O O . GLY A 1 78 ? 3.741 -11.229 12.960 1.00 93.31 78 GLY A O 1
ATOM 567 N N . GLN A 1 79 ? 1.914 -11.113 11.662 1.00 93.88 79 GLN A N 1
ATOM 568 C CA . GLN A 1 79 ? 2.079 -12.415 11.024 1.00 93.88 79 GLN A CA 1
ATOM 569 C C . GLN A 1 79 ? 2.077 -12.285 9.505 1.00 93.88 79 GLN A C 1
ATOM 571 O O . GLN A 1 79 ? 1.316 -11.504 8.935 1.00 93.88 79 GLN A O 1
ATOM 576 N N . PHE A 1 80 ? 2.906 -13.098 8.856 1.00 92.81 80 PHE A N 1
ATOM 577 C CA . PHE A 1 80 ? 2.820 -13.350 7.426 1.00 92.81 80 PHE A CA 1
ATOM 578 C C . PHE A 1 80 ? 1.973 -14.604 7.200 1.00 92.81 80 PHE A C 1
ATOM 580 O O . PHE A 1 80 ? 2.257 -15.657 7.773 1.00 92.81 80 PHE A O 1
ATOM 587 N N . TRP A 1 81 ? 0.942 -14.492 6.366 1.00 93.06 81 TRP A N 1
ATOM 588 C CA . TRP A 1 81 ? 0.062 -15.604 6.018 1.00 93.06 81 TRP A CA 1
ATOM 589 C C . TRP A 1 81 ? 0.351 -16.075 4.593 1.00 93.06 81 TRP A C 1
ATOM 591 O O . TRP A 1 81 ? 0.382 -15.274 3.662 1.00 93.06 81 TRP A O 1
ATOM 601 N N . GLY A 1 82 ? 0.527 -17.385 4.425 1.00 92.19 82 GLY A N 1
ATOM 602 C CA . GLY A 1 82 ? 0.839 -18.012 3.141 1.00 92.19 82 GLY A CA 1
ATOM 603 C C . GLY A 1 82 ? 2.300 -18.442 3.019 1.00 92.19 82 GLY A C 1
ATOM 604 O O . GLY A 1 82 ? 3.055 -18.450 3.990 1.00 92.19 82 GLY A O 1
ATOM 605 N N . LYS A 1 83 ? 2.692 -18.838 1.807 1.00 89.94 83 LYS A N 1
ATOM 606 C CA . LYS A 1 83 ? 4.055 -19.263 1.473 1.00 89.94 83 LYS A CA 1
ATOM 607 C C . LYS A 1 83 ? 4.655 -18.253 0.504 1.00 89.94 83 LYS A C 1
ATOM 609 O O . LYS A 1 83 ? 4.062 -17.999 -0.542 1.00 89.94 83 LYS A O 1
ATOM 614 N N . LEU A 1 84 ? 5.818 -17.698 0.844 1.00 87.62 84 LEU A N 1
ATOM 615 C CA . LEU A 1 84 ? 6.540 -16.832 -0.084 1.00 87.62 84 LEU A CA 1
ATOM 616 C C . LEU A 1 84 ? 6.966 -17.627 -1.327 1.00 87.62 84 LEU A C 1
ATOM 618 O O . LEU A 1 84 ? 7.390 -18.782 -1.195 1.00 87.62 84 LEU A O 1
ATOM 622 N N . PRO A 1 85 ? 6.859 -17.031 -2.525 1.00 84.38 85 PRO A N 1
ATOM 623 C CA . PRO A 1 85 ? 7.415 -17.633 -3.725 1.00 84.38 85 PRO A CA 1
ATOM 624 C C . PRO A 1 85 ? 8.939 -17.747 -3.588 1.00 84.38 85 PRO A C 1
ATOM 626 O O . PRO A 1 85 ? 9.605 -16.830 -3.113 1.00 84.38 85 PRO A O 1
ATOM 629 N N . SER A 1 86 ? 9.484 -18.892 -3.994 1.00 82.31 86 SER A N 1
ATOM 630 C CA . SER A 1 86 ? 10.922 -19.086 -4.174 1.00 82.31 86 SER A CA 1
ATOM 631 C C . SER A 1 86 ? 11.243 -18.759 -5.626 1.00 82.31 86 SER A C 1
ATOM 633 O O . SER A 1 86 ? 10.964 -19.571 -6.510 1.00 82.31 86 SER A O 1
ATOM 635 N N . VAL A 1 87 ? 11.737 -17.554 -5.861 1.00 73.88 87 VAL A N 1
ATOM 636 C CA . VAL A 1 87 ? 12.213 -17.089 -7.168 1.00 73.88 87 VAL A CA 1
ATOM 637 C C . VAL A 1 87 ? 13.722 -16.937 -7.149 1.00 73.88 87 VAL A C 1
ATOM 639 O O . VAL A 1 87 ? 14.257 -16.599 -6.067 1.00 73.88 87 VAL A O 1
#

Secondary structure (DSSP, 8-state):
------SS-HHHHHHHHHHHHHHHHHHHHHHHHHTT-GGG--EE---S-EE-SS--SSS-PEES-----EESTTS--S---S-----

Organism: Klebsiella pneumoniae (NCBI:txid573)

Radius of gyration: 15.42 Å; chains: 1; bounding box: 32×28×38 Å

Foldseek 3Di:
DDDPPDQDPCVPPVVVVVVVVVVVVVVVLVVCVVVVNQLVDKDKDDDPWDWDPDDPPRGTDTHRDDDMDIGGPNDPPPDDDDDDDDD

Sequence (87 aa):
IGGFDLHDNLVTQHPGLLTAVNDALASFYAATVELGVANQVTTFTASDFGRTLTSNGDGSDHGWGSHHFVLGGAVRGGQFWGKLPSV

InterPro domains:
  IPR010869 Protein of unknown function DUF1501 [PF07394] (2-86)